Protein AF-A0A0P6Y2W7-F1 (afdb_monomer)

Mean predicted aligned error: 11.15 Å

pLDDT: mean 80.26, std 16.19, range [40.41, 95.69]

Nearest PDB structures (foldseek):
  3uto-assembly2_B  TM=5.371E-01  e=8.687E-02  Caenorhabditis elegans
  3b43-assembly1_A  TM=5.419E-01  e=1.080E-01  Oryctolagus cuniculus
  3uto-assembly1_A  TM=5.376E-01  e=2.441E-01  Caenorhabditis elegans
  4u7m-assembly1_A  TM=4.009E-01  e=5.043E-02  Homo sapiens
  5ldy-assembly1_A  TM=5.337E-01  e=4.439E-01  Yersinia pseudotuberculosis YPIII

Secondary structure (DSSP, 8-state):
------------------TT-PPPPPEEEEEEEETTEEEEEE-SS----TTSEEEEESSTT--EEEEEEEETTEEEEEES-S--TT-EEEEEEE-SS-EEEEEEEB-

Structure (mmCIF, N/CA/C/O backbone):
data_AF-A0A0P6Y2W7-F1
#
_entry.id   AF-A0A0P6Y2W7-F1
#
loop_
_atom_site.group_PDB
_atom_site.id
_atom_site.type_symbol
_atom_site.label_atom_id
_atom_site.label_alt_id
_atom_site.label_comp_id
_atom_site.label_asym_id
_atom_site.label_entity_id
_atom_site.label_seq_id
_atom_site.pdbx_PDB_ins_code
_atom_site.Cartn_x
_atom_site.Cartn_y
_atom_site.Cartn_z
_atom_site.occupancy
_atom_site.B_iso_or_equiv
_atom_site.auth_seq_id
_atom_site.auth_comp_id
_atom_site.auth_asym_id
_atom_site.auth_atom_id
_atom_site.pdbx_PDB_model_num
ATOM 1 N N . MET A 1 1 ? 48.527 -58.463 14.988 1.00 43.22 1 MET A N 1
ATOM 2 C CA . MET A 1 1 ? 47.183 -58.234 14.417 1.00 43.22 1 MET A CA 1
ATOM 3 C C . MET A 1 1 ? 47.061 -56.733 14.149 1.00 43.22 1 MET A C 1
ATOM 5 O O . MET A 1 1 ? 47.018 -55.975 15.104 1.00 43.22 1 MET A O 1
ATOM 9 N N . ARG A 1 2 ? 47.197 -56.277 12.894 1.00 40.41 2 ARG A N 1
ATOM 10 C CA . ARG A 1 2 ? 47.180 -54.844 12.525 1.00 40.41 2 ARG A CA 1
ATOM 11 C C . ARG A 1 2 ? 45.853 -54.541 11.833 1.00 40.41 2 ARG A C 1
ATOM 13 O O . ARG A 1 2 ? 45.582 -55.115 10.785 1.00 40.41 2 ARG A O 1
ATOM 20 N N . ILE A 1 3 ? 45.036 -53.684 12.437 1.00 48.19 3 ILE A N 1
ATOM 21 C CA . ILE A 1 3 ? 43.762 -53.227 11.873 1.00 48.19 3 ILE A CA 1
ATOM 22 C C . ILE A 1 3 ? 44.064 -51.985 11.031 1.00 48.19 3 ILE A C 1
ATOM 24 O O . ILE A 1 3 ? 44.553 -50.986 11.552 1.00 48.19 3 ILE A O 1
ATOM 28 N N . ILE A 1 4 ? 43.827 -52.073 9.725 1.00 48.44 4 ILE A N 1
ATOM 29 C CA . ILE A 1 4 ? 43.998 -50.971 8.774 1.00 48.44 4 ILE A CA 1
ATOM 30 C C . ILE A 1 4 ? 42.703 -50.148 8.809 1.00 48.44 4 ILE A C 1
ATOM 32 O O . ILE A 1 4 ? 41.669 -50.620 8.347 1.00 48.44 4 ILE A O 1
ATOM 36 N N . HIS A 1 5 ? 42.739 -48.940 9.377 1.00 42.88 5 HIS A N 1
ATOM 37 C CA . HIS A 1 5 ? 41.645 -47.973 9.244 1.00 42.88 5 HIS A CA 1
ATOM 38 C C . HIS A 1 5 ? 41.687 -47.386 7.826 1.00 42.88 5 HIS A C 1
ATOM 40 O O . HIS A 1 5 ? 42.606 -46.643 7.483 1.00 42.88 5 HIS A O 1
ATOM 46 N N . ARG A 1 6 ? 40.709 -47.741 6.987 1.00 48.78 6 ARG A N 1
ATOM 47 C CA . ARG A 1 6 ? 40.437 -47.043 5.725 1.00 48.78 6 ARG A CA 1
ATOM 48 C C . ARG A 1 6 ? 39.746 -45.727 6.082 1.00 48.78 6 ARG A C 1
ATOM 50 O O . ARG A 1 6 ? 38.616 -45.743 6.551 1.00 48.78 6 ARG A O 1
ATOM 57 N N . SER A 1 7 ? 40.426 -44.602 5.891 1.00 51.56 7 SER A N 1
ATOM 58 C CA . SER A 1 7 ? 39.791 -43.287 5.917 1.00 51.56 7 SER A CA 1
ATOM 59 C C . SER A 1 7 ? 38.968 -43.124 4.640 1.00 51.56 7 SER A C 1
ATOM 61 O O . SER A 1 7 ? 39.531 -42.983 3.553 1.00 51.56 7 SER A O 1
ATOM 63 N N . GLU A 1 8 ? 37.648 -43.183 4.756 1.00 51.62 8 GLU A N 1
ATOM 64 C CA . GLU A 1 8 ? 36.734 -42.802 3.682 1.00 51.62 8 GLU A CA 1
ATOM 65 C C . GLU A 1 8 ? 36.832 -41.281 3.496 1.00 51.62 8 GLU A C 1
ATOM 67 O O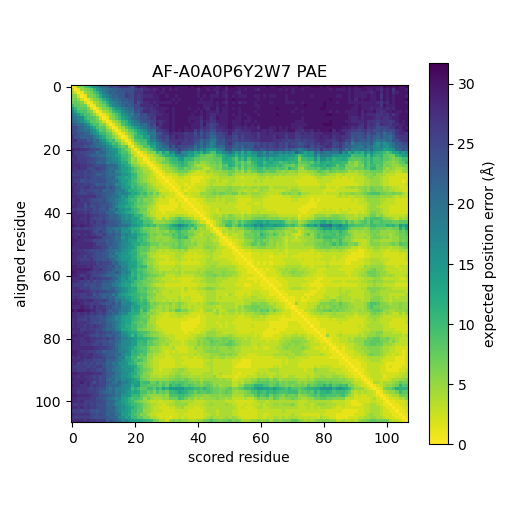 . GLU A 1 8 ? 36.417 -40.504 4.352 1.00 51.62 8 GLU A O 1
ATOM 72 N N . GLN A 1 9 ? 37.464 -40.841 2.405 1.00 49.97 9 GLN A N 1
ATOM 73 C CA . GLN A 1 9 ? 37.434 -39.439 1.995 1.00 49.97 9 GLN A CA 1
ATOM 74 C C . GLN A 1 9 ? 36.048 -39.133 1.426 1.00 49.97 9 GLN A C 1
ATOM 76 O O . GLN A 1 9 ? 35.750 -39.452 0.276 1.00 49.97 9 GLN A O 1
ATOM 81 N N . THR A 1 10 ? 35.197 -38.511 2.236 1.00 44.47 10 THR A N 1
ATOM 82 C CA . THR A 1 10 ? 33.936 -37.928 1.780 1.00 44.47 10 THR A CA 1
ATOM 83 C C . THR A 1 10 ? 34.252 -36.772 0.832 1.00 44.47 10 THR A C 1
ATOM 85 O O . THR A 1 10 ? 34.757 -35.732 1.252 1.00 44.47 10 THR A O 1
ATOM 88 N N . ILE A 1 11 ? 33.983 -36.949 -0.461 1.00 50.28 11 ILE A N 1
ATOM 89 C CA . ILE A 1 11 ? 34.050 -35.868 -1.447 1.00 50.28 11 ILE A CA 1
ATOM 90 C C . ILE A 1 11 ? 32.895 -34.910 -1.130 1.00 50.28 11 ILE A C 1
ATOM 92 O O . ILE A 1 11 ? 31.740 -35.201 -1.434 1.00 50.28 11 ILE A O 1
ATOM 96 N N . GLN A 1 12 ? 33.187 -33.775 -0.490 1.00 51.78 12 GLN A N 1
ATOM 97 C CA . GLN A 1 12 ? 32.239 -32.666 -0.412 1.00 51.78 12 GLN A CA 1
ATOM 98 C C . GLN A 1 12 ? 32.084 -32.085 -1.819 1.00 51.78 12 GLN A C 1
ATOM 100 O O . GLN A 1 12 ? 32.945 -31.356 -2.307 1.00 51.78 12 GLN A O 1
ATOM 105 N N . MET A 1 13 ? 30.988 -32.437 -2.490 1.00 55.16 13 MET A N 1
ATOM 106 C CA . MET A 1 13 ? 30.541 -31.736 -3.688 1.00 55.16 13 MET A CA 1
ATOM 107 C C . MET A 1 13 ? 30.217 -30.300 -3.269 1.00 55.16 13 MET A C 1
ATOM 109 O O . MET A 1 13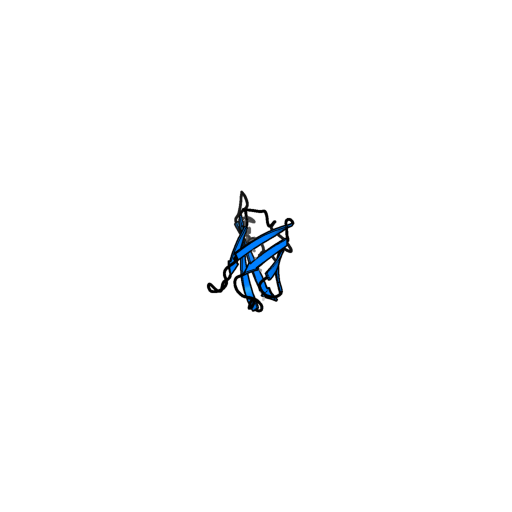 ? 29.234 -30.067 -2.569 1.00 55.16 13 MET A O 1
ATOM 113 N N . ALA A 1 14 ? 31.067 -29.341 -3.636 1.00 56.12 14 ALA A N 1
ATOM 114 C CA . ALA A 1 14 ? 30.752 -27.931 -3.477 1.00 56.12 14 ALA A CA 1
ATOM 115 C C . ALA A 1 14 ? 29.491 -27.640 -4.305 1.00 56.12 14 ALA A C 1
ATOM 117 O O . ALA A 1 14 ? 29.542 -27.638 -5.534 1.00 56.12 14 ALA A O 1
ATOM 118 N N . GLN A 1 15 ? 28.346 -27.463 -3.639 1.00 55.06 15 GLN A N 1
ATOM 119 C CA . GLN A 1 15 ? 27.138 -26.956 -4.279 1.00 55.06 15 GLN A CA 1
ATOM 120 C C . GLN A 1 15 ? 27.443 -25.539 -4.756 1.00 55.06 15 GLN A C 1
ATOM 122 O O . GLN A 1 15 ? 27.499 -24.594 -3.971 1.00 55.06 15 GLN A O 1
ATOM 127 N N . HIS A 1 16 ? 27.697 -25.411 -6.052 1.00 56.97 16 HIS A N 1
ATOM 128 C CA . HIS A 1 16 ? 27.741 -24.134 -6.733 1.00 56.97 16 HIS A CA 1
ATOM 129 C C . HIS A 1 16 ? 26.293 -23.630 -6.783 1.00 56.97 16 HIS A C 1
ATOM 131 O O . HIS A 1 16 ? 25.531 -24.011 -7.666 1.00 56.97 16 HIS A O 1
ATOM 137 N N . TYR A 1 17 ? 25.874 -22.877 -5.765 1.00 54.12 17 TYR A N 1
ATOM 138 C CA . TYR A 1 17 ? 24.625 -22.129 -5.832 1.00 54.12 17 TYR A CA 1
ATOM 139 C C . TYR A 1 17 ? 24.820 -21.064 -6.904 1.00 54.12 17 TYR A C 1
ATOM 141 O O . TYR A 1 17 ? 25.610 -20.136 -6.733 1.00 54.12 17 TYR A O 1
ATOM 149 N N . GLU A 1 18 ? 24.149 -21.230 -8.037 1.00 50.00 18 GLU A N 1
ATOM 150 C CA . GLU A 1 18 ? 24.036 -20.168 -9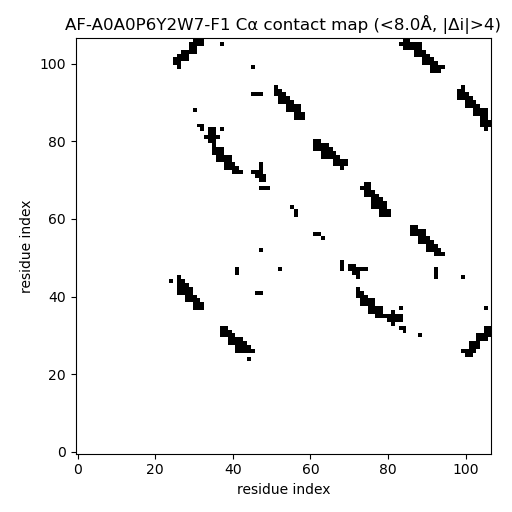.019 1.00 50.00 18 GLU A CA 1
ATOM 151 C C . GLU A 1 18 ? 23.286 -19.018 -8.338 1.00 50.00 18 GLU A C 1
ATOM 153 O O . GLU A 1 18 ? 22.107 -19.133 -8.012 1.0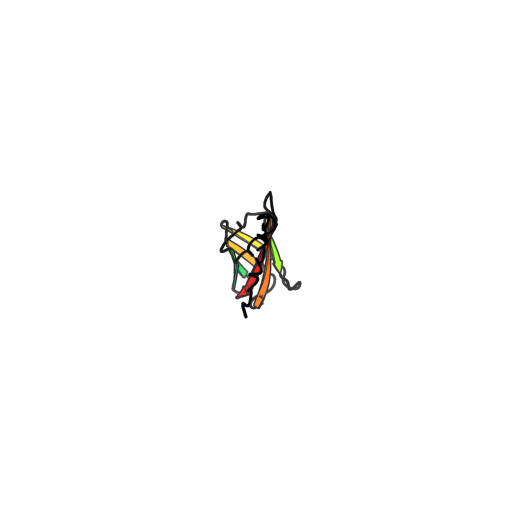0 50.00 18 GLU A O 1
ATOM 158 N N . THR A 1 19 ? 23.978 -17.905 -8.087 1.00 54.47 19 THR A N 1
ATOM 159 C CA . THR A 1 19 ? 23.467 -16.686 -7.422 1.00 54.47 19 THR A CA 1
ATOM 160 C C . THR A 1 19 ? 22.261 -16.052 -8.139 1.00 54.47 19 THR A C 1
ATOM 162 O O . THR A 1 19 ? 21.745 -15.024 -7.712 1.00 54.47 19 THR A O 1
ATOM 165 N N . TRP A 1 20 ? 21.825 -16.652 -9.244 1.00 58.88 20 TRP A N 1
ATOM 166 C CA . TRP A 1 20 ? 20.709 -16.244 -10.081 1.00 58.88 20 TRP A CA 1
ATOM 167 C C . TRP A 1 20 ? 19.344 -16.686 -9.543 1.00 58.88 20 TRP A C 1
ATOM 169 O O . TRP A 1 20 ? 18.345 -16.119 -9.968 1.00 58.88 20 TRP A O 1
ATOM 179 N N . ASP A 1 21 ? 19.297 -17.640 -8.607 1.00 58.94 21 ASP A N 1
ATOM 180 C CA . ASP A 1 21 ? 18.043 -18.245 -8.127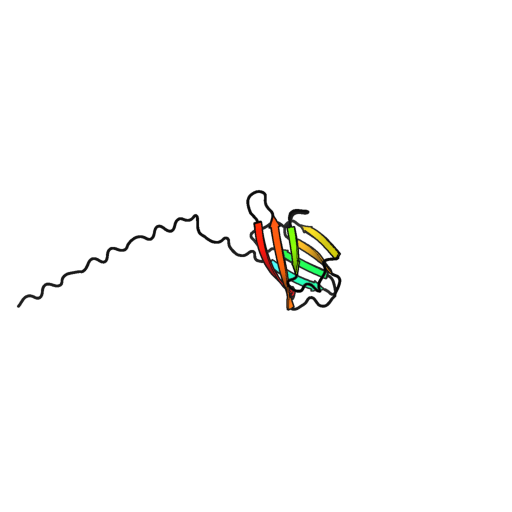 1.00 58.94 21 ASP A CA 1
ATOM 181 C C . ASP A 1 21 ? 17.734 -17.902 -6.656 1.00 58.94 21 ASP A C 1
ATOM 183 O O . ASP A 1 21 ? 17.177 -18.697 -5.897 1.00 58.94 21 ASP A O 1
ATOM 187 N N . MET A 1 22 ? 18.144 -16.710 -6.209 1.00 69.75 22 MET A N 1
ATOM 188 C CA . MET A 1 22 ? 17.724 -16.196 -4.906 1.00 69.75 22 MET A CA 1
ATOM 189 C C . MET A 1 22 ? 16.403 -15.434 -5.048 1.00 69.75 22 MET A C 1
ATOM 191 O O . MET A 1 22 ? 16.366 -14.433 -5.770 1.00 69.75 22 MET A O 1
ATOM 195 N N . PRO A 1 23 ? 15.330 -15.844 -4.343 1.00 69.25 23 PRO A N 1
ATOM 196 C CA . PRO A 1 23 ? 14.109 -15.057 -4.306 1.00 69.25 23 PRO A CA 1
ATOM 197 C C . PRO A 1 23 ? 14.433 -13.679 -3.728 1.00 69.25 23 PRO A C 1
ATOM 199 O O . PRO A 1 23 ? 15.142 -13.565 -2.722 1.00 69.25 23 PRO A O 1
ATOM 202 N N . LEU A 1 24 ? 13.930 -12.631 -4.379 1.00 67.62 24 LEU A N 1
ATOM 203 C CA . LEU A 1 24 ? 14.070 -11.277 -3.863 1.00 67.62 24 LEU A CA 1
ATOM 204 C C . LEU A 1 24 ? 13.463 -11.202 -2.454 1.00 67.62 24 LEU A C 1
ATOM 206 O O . LEU A 1 24 ? 12.455 -11.867 -2.184 1.00 67.62 24 LEU A O 1
ATOM 210 N N . PRO A 1 25 ? 14.067 -10.420 -1.544 1.00 71.69 25 PRO A N 1
ATOM 211 C CA . PRO A 1 25 ? 13.505 -10.234 -0.220 1.00 71.69 25 PRO A CA 1
ATOM 212 C C . PRO A 1 25 ? 12.090 -9.668 -0.336 1.00 71.69 25 PRO A C 1
ATOM 214 O O . PRO A 1 25 ? 11.817 -8.796 -1.164 1.00 71.69 25 PRO A O 1
ATOM 217 N N . LEU A 1 26 ? 11.191 -10.176 0.508 1.00 72.88 26 LEU A N 1
ATOM 218 C CA . LEU A 1 26 ? 9.851 -9.621 0.617 1.00 72.88 26 LEU A CA 1
ATOM 219 C C . LEU A 1 26 ? 9.947 -8.168 1.049 1.00 72.88 26 LEU A C 1
ATOM 221 O O . LEU A 1 26 ? 10.685 -7.815 1.975 1.00 72.88 26 LEU A O 1
ATOM 225 N N . LEU A 1 27 ? 9.156 -7.344 0.384 1.00 75.69 27 LEU A N 1
ATOM 226 C CA . LEU A 1 27 ? 9.146 -5.932 0.651 1.00 75.69 27 LEU A CA 1
ATOM 227 C C . LEU A 1 27 ? 8.489 -5.654 2.004 1.00 75.69 27 LEU A C 1
ATOM 229 O O . LEU A 1 27 ? 7.346 -6.036 2.258 1.00 75.69 27 LEU A O 1
ATOM 233 N N . GLN A 1 28 ? 9.225 -4.977 2.881 1.00 83.31 28 GLN A N 1
ATOM 234 C CA . GLN A 1 28 ? 8.739 -4.639 4.211 1.00 83.31 28 GLN A CA 1
ATOM 235 C C . GLN A 1 28 ? 7.932 -3.347 4.149 1.00 83.31 28 GLN A C 1
ATOM 237 O O . GLN A 1 28 ? 8.458 -2.293 3.787 1.00 83.31 28 GLN A O 1
ATOM 242 N N . ALA A 1 29 ? 6.667 -3.403 4.549 1.00 88.12 29 ALA A N 1
ATOM 243 C CA . ALA A 1 29 ? 5.828 -2.224 4.687 1.00 88.12 29 ALA A CA 1
ATOM 244 C C . ALA A 1 29 ? 5.018 -2.258 5.977 1.00 88.12 29 ALA A C 1
ATOM 246 O O . ALA A 1 29 ? 4.709 -3.313 6.527 1.00 88.12 29 ALA A O 1
ATOM 247 N N . THR A 1 30 ? 4.671 -1.069 6.450 1.00 91.12 30 THR A N 1
ATOM 248 C CA . THR A 1 30 ? 3.739 -0.878 7.556 1.00 91.12 30 THR A CA 1
ATOM 249 C C . THR A 1 30 ? 2.502 -0.164 7.043 1.00 91.12 30 THR A C 1
ATOM 251 O O . THR A 1 30 ? 2.599 0.735 6.208 1.00 91.12 30 THR A O 1
ATOM 254 N N . ALA A 1 31 ? 1.334 -0.563 7.539 1.00 92.69 31 ALA A N 1
ATOM 255 C CA . ALA A 1 31 ? 0.069 0.060 7.194 1.00 92.69 31 ALA A CA 1
ATOM 256 C C . ALA A 1 31 ? -0.694 0.401 8.474 1.00 92.69 31 ALA A C 1
ATOM 258 O O . ALA A 1 31 ? -0.847 -0.438 9.356 1.00 92.69 31 ALA A O 1
ATOM 259 N N . LYS A 1 32 ? -1.150 1.648 8.591 1.00 93.88 32 LYS A N 1
ATOM 260 C CA . LYS A 1 32 ? -1.899 2.136 9.754 1.00 93.88 32 LYS A CA 1
ATOM 261 C C . LYS A 1 32 ? -3.210 2.739 9.310 1.00 93.88 32 LYS A C 1
ATOM 263 O O . LYS A 1 32 ? -3.227 3.575 8.404 1.00 93.88 32 LYS A O 1
ATOM 268 N N . SER A 1 33 ? -4.294 2.357 9.969 1.00 93.94 33 SER A N 1
ATOM 269 C CA . SER A 1 33 ? -5.617 2.901 9.678 1.00 93.94 33 SER A CA 1
ATOM 270 C C . SER A 1 33 ? -5.985 4.076 10.586 1.00 93.94 33 SER A C 1
ATOM 272 O O . SER A 1 33 ? -5.658 4.127 11.772 1.00 93.94 33 SER A O 1
ATOM 274 N N . LYS A 1 34 ? -6.704 5.051 10.026 1.00 92.94 34 LYS A N 1
ATOM 275 C CA . LYS A 1 34 ? -7.385 6.114 10.772 1.00 92.94 34 LYS A CA 1
ATOM 276 C C . LYS A 1 34 ? -8.742 6.372 10.127 1.00 92.94 34 LYS A C 1
ATOM 278 O O . LYS A 1 34 ? -8.860 7.138 9.171 1.00 92.94 34 LYS A O 1
ATOM 283 N N . GLY A 1 35 ? -9.779 5.723 10.655 1.00 91.56 35 GLY A N 1
ATOM 284 C CA . GLY A 1 35 ? -11.095 5.723 10.019 1.00 91.56 35 GLY A CA 1
ATOM 285 C C . GLY A 1 35 ? -11.020 5.047 8.649 1.00 91.56 35 GLY A C 1
ATOM 286 O O . GLY A 1 35 ? -10.479 3.955 8.541 1.00 91.56 35 GLY A O 1
ATOM 287 N N . ALA A 1 36 ? -11.537 5.702 7.608 1.00 93.69 36 ALA A N 1
ATOM 288 C CA . ALA A 1 36 ? -11.546 5.182 6.235 1.00 93.69 36 ALA A CA 1
ATOM 289 C C . ALA A 1 36 ? -10.237 5.417 5.457 1.00 93.69 36 ALA A C 1
ATOM 291 O O . ALA A 1 36 ? -10.180 5.155 4.256 1.00 93.69 36 ALA A O 1
ATOM 292 N N . SER A 1 37 ? -9.197 5.923 6.124 1.00 94.12 37 SER A N 1
ATOM 293 C CA . SER A 1 37 ? -7.896 6.185 5.516 1.00 94.12 37 SER A CA 1
ATOM 294 C C . SER A 1 37 ? -6.839 5.199 6.009 1.00 94.12 37 SER A C 1
ATOM 296 O O . SER A 1 37 ? -6.811 4.865 7.196 1.00 94.12 37 SER A O 1
ATOM 298 N N . VAL A 1 38 ? -5.957 4.764 5.108 1.00 94.62 38 VAL A N 1
ATOM 299 C CA . VAL A 1 38 ? -4.791 3.921 5.403 1.00 94.62 38 VAL A CA 1
ATOM 300 C C . VAL A 1 38 ? -3.530 4.665 5.002 1.00 94.62 38 VAL A C 1
ATOM 302 O O . VAL A 1 38 ? -3.382 5.047 3.846 1.00 94.62 38 VAL A O 1
ATOM 305 N N . ALA A 1 39 ? -2.611 4.842 5.942 1.00 93.94 39 ALA A N 1
ATOM 306 C CA . ALA A 1 39 ? -1.262 5.310 5.665 1.00 93.94 39 ALA A CA 1
ATOM 307 C C . ALA A 1 39 ? -0.336 4.101 5.513 1.00 93.94 39 ALA A C 1
ATOM 309 O O . ALA A 1 39 ? -0.225 3.293 6.435 1.00 93.94 39 ALA A O 1
ATOM 310 N N . ILE A 1 40 ? 0.319 3.991 4.363 1.00 91.50 40 ILE A N 1
ATOM 311 C CA . ILE A 1 40 ? 1.279 2.940 4.031 1.00 91.50 40 ILE A CA 1
ATOM 312 C C . ILE A 1 40 ? 2.668 3.557 3.981 1.00 91.50 40 ILE A C 1
ATOM 314 O O . ILE A 1 40 ? 2.873 4.573 3.311 1.00 91.50 40 ILE A O 1
ATOM 318 N N . THR A 1 41 ? 3.618 2.907 4.643 1.00 91.44 41 THR A N 1
ATOM 319 C CA . THR A 1 41 ? 5.035 3.257 4.591 1.00 91.44 41 THR A CA 1
ATOM 320 C C . THR A 1 41 ? 5.849 2.038 4.186 1.00 91.44 41 THR A C 1
ATOM 322 O O . THR A 1 41 ? 5.930 1.064 4.937 1.00 91.44 41 THR A O 1
ATOM 325 N N . ILE A 1 42 ? 6.489 2.111 3.022 1.00 86.56 42 ILE A N 1
ATOM 326 C CA . ILE A 1 42 ? 7.456 1.114 2.561 1.00 86.56 42 ILE A CA 1
ATOM 327 C C . ILE A 1 42 ? 8.790 1.365 3.271 1.00 86.56 42 ILE A C 1
ATOM 329 O O . ILE A 1 42 ? 9.343 2.463 3.219 1.00 86.56 42 ILE A O 1
ATOM 333 N N . GLN A 1 43 ? 9.301 0.354 3.968 1.00 82.12 43 GLN A N 1
ATOM 334 C CA . GLN A 1 43 ? 10.530 0.445 4.757 1.00 82.12 43 GLN A CA 1
ATOM 335 C C . GLN A 1 43 ? 11.772 0.200 3.894 1.00 82.12 43 GLN A C 1
ATOM 337 O O . GLN A 1 43 ? 12.784 0.885 4.065 1.00 82.12 43 GLN A O 1
ATOM 342 N N . SER A 1 44 ? 11.700 -0.722 2.932 1.00 73.94 44 SER A N 1
ATOM 343 C CA . SER A 1 44 ? 12.831 -1.087 2.075 1.00 73.94 44 SER A CA 1
ATOM 344 C C . SER A 1 44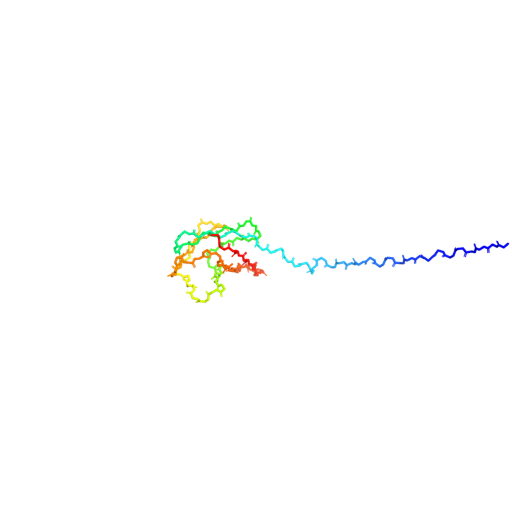 ? 12.389 -1.564 0.690 1.00 73.94 44 SER A C 1
ATOM 346 O O . SER A 1 44 ? 11.221 -1.856 0.465 1.00 73.94 44 SER A O 1
ATOM 348 N N . ASP A 1 45 ? 13.349 -1.628 -0.233 1.00 68.69 45 ASP A N 1
ATOM 349 C CA . ASP A 1 45 ? 13.299 -2.453 -1.449 1.00 68.69 45 ASP A CA 1
ATOM 350 C C . ASP A 1 45 ? 12.244 -2.127 -2.526 1.00 68.69 45 ASP A C 1
ATOM 352 O O . ASP A 1 45 ? 12.157 -2.863 -3.508 1.00 68.69 45 ASP A O 1
ATOM 356 N N . ALA A 1 46 ? 11.509 -1.009 -2.420 1.00 74.44 46 ALA A N 1
ATOM 357 C CA . ALA A 1 46 ? 10.866 -0.353 -3.567 1.00 74.44 46 ALA A CA 1
ATOM 358 C C . ALA A 1 46 ? 10.505 1.116 -3.300 1.00 74.44 46 ALA A C 1
ATOM 360 O O . ALA A 1 46 ? 10.381 1.545 -2.149 1.00 74.44 46 ALA A O 1
ATOM 361 N N . ASP A 1 47 ? 10.271 1.845 -4.393 1.00 79.94 47 ASP A N 1
ATOM 362 C CA . ASP A 1 47 ? 9.730 3.198 -4.376 1.00 79.94 47 ASP A CA 1
ATOM 363 C C . ASP A 1 47 ? 8.279 3.204 -4.890 1.00 79.94 47 ASP A C 1
ATOM 365 O O . ASP A 1 47 ? 7.974 2.694 -5.969 1.00 79.94 47 ASP A O 1
ATOM 369 N N . VAL A 1 48 ? 7.368 3.804 -4.122 1.0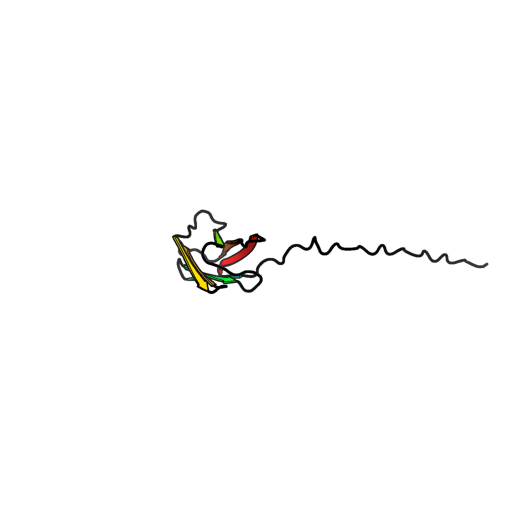0 78.06 48 VAL A N 1
ATOM 370 C CA . VAL A 1 48 ? 5.988 4.073 -4.537 1.00 78.06 48 VAL A CA 1
ATOM 371 C C . VAL A 1 48 ? 5.962 5.308 -5.431 1.00 78.06 48 VAL A C 1
ATOM 373 O O . VAL A 1 48 ? 5.835 6.434 -4.959 1.00 78.06 48 VAL A O 1
ATOM 376 N N . GLU A 1 49 ? 6.100 5.104 -6.739 1.00 80.88 49 GLU A N 1
ATOM 377 C CA . GLU A 1 49 ? 5.955 6.169 -7.734 1.00 80.88 49 GLU A CA 1
ATOM 378 C C . GLU A 1 49 ? 4.510 6.269 -8.272 1.00 80.88 49 GLU A C 1
ATOM 380 O O . GLU A 1 49 ? 3.860 5.245 -8.520 1.00 80.88 49 GLU A O 1
ATOM 385 N N . PRO A 1 50 ? 3.993 7.487 -8.531 1.00 81.31 50 PRO A N 1
ATOM 386 C CA . PRO A 1 50 ? 2.692 7.678 -9.173 1.00 81.31 50 P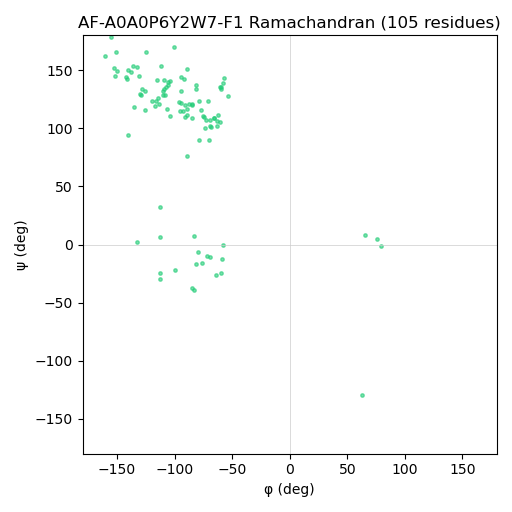RO A CA 1
ATOM 387 C C . PRO A 1 50 ? 2.562 6.925 -10.499 1.00 81.31 50 PRO A C 1
ATOM 389 O O . PRO A 1 50 ? 3.391 7.061 -11.394 1.00 81.31 50 PRO A O 1
ATOM 392 N N . GLY A 1 51 ? 1.494 6.132 -10.624 1.00 81.62 51 GLY A N 1
ATOM 393 C CA . GLY A 1 51 ? 1.198 5.344 -11.826 1.00 81.62 51 GLY A CA 1
ATOM 394 C C . GLY A 1 51 ? 2.000 4.048 -11.970 1.00 81.62 51 GLY A C 1
ATOM 395 O O . GLY A 1 51 ? 1.776 3.314 -12.928 1.00 81.62 51 GLY A O 1
ATOM 396 N N . LYS A 1 52 ? 2.900 3.743 -11.029 1.00 85.25 52 LYS A N 1
ATOM 397 C CA . LYS A 1 52 ? 3.704 2.510 -11.019 1.00 85.25 52 LYS A CA 1
ATOM 398 C C . LYS A 1 52 ? 3.354 1.570 -9.873 1.00 85.25 52 LYS A C 1
ATOM 400 O O . LYS A 1 52 ? 4.038 0.575 -9.675 1.00 85.25 52 LYS A O 1
ATOM 405 N N . VAL A 1 53 ? 2.313 1.879 -9.109 1.00 88.69 53 VAL A N 1
ATOM 406 C CA . VAL A 1 53 ? 1.906 1.075 -7.959 1.00 88.69 53 VAL A CA 1
ATOM 407 C C . VAL A 1 53 ? 0.438 0.744 -8.066 1.00 88.69 53 VAL A C 1
ATOM 409 O O . VAL A 1 53 ? -0.385 1.625 -8.323 1.00 88.69 53 VAL A O 1
ATOM 412 N N . VAL A 1 54 ? 0.121 -0.521 -7.830 1.00 89.88 54 VAL A N 1
ATOM 413 C CA . VAL A 1 54 ? -1.250 -1.002 -7.700 1.00 89.88 54 VAL A CA 1
ATOM 414 C C . VAL A 1 54 ? -1.440 -1.471 -6.268 1.00 89.88 54 VAL A C 1
ATOM 416 O O . VAL A 1 54 ? -0.664 -2.287 -5.788 1.00 89.88 54 VAL A O 1
ATOM 419 N N . PHE A 1 55 ? -2.456 -0.946 -5.588 1.00 91.12 55 PHE A N 1
ATOM 420 C CA . PHE A 1 55 ? -2.830 -1.352 -4.234 1.00 91.12 55 PHE A CA 1
ATOM 421 C C . PHE A 1 55 ? -4.096 -2.199 -4.289 1.00 91.12 55 PHE A C 1
ATOM 423 O O . PHE A 1 55 ? -5.045 -1.830 -4.978 1.00 91.12 55 PHE A O 1
ATOM 430 N N . ASN A 1 56 ? -4.127 -3.287 -3.526 1.00 93.38 56 ASN A N 1
ATOM 431 C CA . ASN A 1 56 ? -5.258 -4.202 -3.450 1.00 93.38 56 ASN A CA 1
ATOM 432 C C . ASN A 1 56 ? -5.514 -4.628 -2.003 1.00 93.38 56 ASN A C 1
ATOM 434 O O . ASN A 1 56 ? -4.598 -4.755 -1.196 1.00 93.38 56 ASN A O 1
ATOM 438 N N . PHE A 1 57 ? -6.774 -4.887 -1.676 1.00 93.94 57 PHE A N 1
ATOM 439 C CA . PHE A 1 57 ? -7.146 -5.535 -0.423 1.00 93.94 57 PHE A CA 1
ATOM 440 C C . PHE A 1 57 ? -7.510 -6.991 -0.700 1.00 93.94 57 PHE A C 1
ATOM 442 O O . PHE A 1 57 ? -8.196 -7.278 -1.679 1.00 93.94 57 PHE A O 1
ATOM 449 N N . ASP A 1 58 ? -7.112 -7.898 0.193 1.00 91.81 58 ASP A N 1
ATOM 450 C CA . ASP A 1 58 ? -7.547 -9.304 0.125 1.00 91.81 58 ASP A CA 1
ATOM 451 C C . ASP A 1 58 ? -9.069 -9.441 0.315 1.00 91.81 58 ASP A C 1
ATOM 453 O O . ASP A 1 58 ? -9.684 -10.399 -0.149 1.00 91.81 58 ASP A O 1
ATOM 457 N N . ASP A 1 59 ? -9.686 -8.486 1.018 1.00 91.38 59 ASP A N 1
ATOM 458 C CA . ASP A 1 59 ? -11.131 -8.418 1.207 1.00 91.38 59 ASP A CA 1
ATOM 459 C C . ASP A 1 59 ? -11.781 -7.612 0.066 1.00 91.38 59 ASP A C 1
ATOM 461 O O . ASP A 1 59 ? -11.625 -6.387 0.028 1.00 91.38 59 ASP A O 1
ATOM 465 N N . PRO A 1 60 ? -12.560 -8.249 -0.830 1.00 90.31 60 PRO A N 1
ATOM 466 C CA . PRO A 1 60 ? -13.142 -7.582 -1.995 1.00 90.31 60 PRO A CA 1
ATOM 467 C C . PRO A 1 60 ? -14.242 -6.569 -1.641 1.00 90.31 60 PRO A C 1
ATOM 469 O O . PRO A 1 60 ? -14.690 -5.823 -2.509 1.00 90.31 60 PRO A O 1
ATOM 472 N N . SER A 1 61 ? -14.712 -6.536 -0.387 1.00 92.31 61 SER A N 1
ATOM 473 C CA . SER A 1 61 ? -15.677 -5.524 0.066 1.00 92.31 61 SER A CA 1
ATOM 474 C C . SER A 1 61 ? -15.039 -4.152 0.318 1.00 92.31 61 SER A C 1
ATOM 476 O O . SER A 1 61 ? -15.752 -3.143 0.391 1.00 92.31 61 SER A O 1
ATOM 478 N N . ILE A 1 62 ? -13.706 -4.101 0.431 1.00 93.56 62 ILE A N 1
ATOM 479 C CA . ILE A 1 62 ? -12.938 -2.877 0.652 1.00 93.56 62 ILE A CA 1
ATOM 480 C C . ILE A 1 62 ? -12.507 -2.326 -0.704 1.00 93.56 62 ILE A C 1
ATOM 482 O O . ILE A 1 62 ? -11.710 -2.926 -1.419 1.00 93.56 62 ILE A O 1
ATOM 486 N N . VAL A 1 63 ? -13.030 -1.154 -1.046 1.00 93.94 63 VAL A N 1
ATOM 487 C CA . VAL A 1 63 ? -12.741 -0.470 -2.307 1.00 93.94 63 VAL A CA 1
ATOM 488 C C . VAL A 1 63 ? -11.907 0.765 -2.015 1.00 93.94 63 VAL A C 1
ATOM 490 O O . VAL A 1 63 ? -12.286 1.583 -1.174 1.00 93.94 63 VAL A O 1
ATOM 493 N N . ILE A 1 64 ? -10.790 0.912 -2.727 1.00 94.00 64 ILE A N 1
ATOM 494 C CA . ILE A 1 64 ? -9.968 2.124 -2.708 1.00 94.00 64 ILE A CA 1
ATOM 495 C C . ILE A 1 64 ? -10.667 3.173 -3.572 1.00 94.00 64 ILE A C 1
ATOM 497 O O . ILE A 1 64 ? -10.838 2.990 -4.773 1.00 94.00 64 ILE A O 1
ATOM 501 N N . ILE A 1 65 ? -11.094 4.262 -2.942 1.00 95.06 65 ILE A N 1
ATOM 502 C CA . ILE A 1 65 ? -11.741 5.402 -3.600 1.00 95.06 65 ILE A CA 1
ATOM 503 C C . ILE A 1 65 ? -10.684 6.335 -4.182 1.00 95.06 65 ILE A C 1
ATOM 505 O O . ILE A 1 65 ? -10.857 6.880 -5.269 1.00 95.06 65 ILE A O 1
ATOM 509 N N . ASN A 1 66 ? -9.593 6.529 -3.445 1.00 92.69 66 ASN A N 1
ATOM 510 C CA . ASN A 1 66 ? -8.528 7.436 -3.825 1.00 92.69 66 ASN A CA 1
ATOM 511 C C . ASN A 1 66 ? -7.187 6.940 -3.278 1.00 92.69 66 ASN A C 1
ATOM 513 O O . ASN A 1 66 ? -7.123 6.320 -2.215 1.00 92.69 66 ASN A O 1
ATOM 517 N N . SER A 1 67 ? -6.110 7.242 -3.993 1.00 92.38 67 SER A N 1
ATOM 518 C CA . SER A 1 67 ? -4.744 6.922 -3.593 1.00 92.38 67 SER A CA 1
ATOM 519 C C . SER A 1 67 ? -3.856 8.134 -3.834 1.00 92.38 67 SER A C 1
ATOM 521 O O . SER A 1 67 ? -3.686 8.566 -4.973 1.00 92.38 67 SER A O 1
ATOM 523 N N . THR A 1 68 ? -3.270 8.669 -2.769 1.00 92.69 68 THR A N 1
ATOM 524 C CA . THR A 1 68 ? -2.331 9.790 -2.838 1.00 92.69 68 THR A CA 1
ATOM 525 C C . THR A 1 68 ? -0.950 9.322 -2.422 1.00 92.69 68 THR A C 1
ATOM 527 O O . THR A 1 68 ? -0.750 8.883 -1.293 1.00 92.69 68 THR A O 1
ATOM 530 N N . ILE A 1 69 ? 0.024 9.456 -3.312 1.00 89.94 69 ILE A N 1
ATOM 531 C CA . ILE A 1 69 ? 1.428 9.198 -2.998 1.00 89.94 69 ILE A CA 1
ATOM 532 C C . ILE A 1 69 ? 2.049 10.510 -2.531 1.00 89.94 69 ILE A C 1
ATOM 534 O O . ILE A 1 69 ? 2.031 11.506 -3.251 1.00 89.94 69 ILE A O 1
ATOM 538 N N . THR A 1 70 ? 2.557 10.519 -1.302 1.00 86.12 70 THR A N 1
ATOM 539 C CA . THR A 1 70 ? 3.106 11.722 -0.657 1.00 86.12 70 THR A CA 1
ATOM 540 C C . THR A 1 70 ? 4.630 11.772 -0.718 1.00 86.12 70 THR A C 1
ATOM 542 O O . THR A 1 70 ? 5.208 12.853 -0.626 1.00 86.12 70 THR A O 1
ATOM 545 N N . SER A 1 71 ? 5.289 10.626 -0.897 1.00 86.75 71 SER A N 1
ATOM 546 C CA . SER A 1 71 ? 6.731 10.527 -1.135 1.00 86.75 71 SER A CA 1
ATOM 547 C C . SER A 1 71 ? 7.059 9.234 -1.879 1.00 86.75 71 SER A C 1
ATOM 549 O O . SER A 1 71 ? 6.181 8.400 -2.077 1.00 86.75 71 SER A O 1
ATOM 551 N N . LEU A 1 72 ? 8.339 9.021 -2.195 1.00 85.19 72 LEU A N 1
ATOM 552 C CA . LEU A 1 72 ? 8.832 7.765 -2.773 1.00 85.19 72 LEU A CA 1
ATOM 553 C C . LEU A 1 72 ? 8.567 6.536 -1.894 1.00 85.19 72 LEU A C 1
ATOM 555 O O . LEU A 1 72 ? 8.724 5.425 -2.370 1.00 85.19 72 LEU A O 1
ATOM 559 N N . ARG A 1 73 ? 8.176 6.686 -0.622 1.00 87.50 73 ARG A N 1
ATOM 560 C CA . ARG A 1 73 ? 7.932 5.546 0.282 1.00 87.50 73 ARG A CA 1
ATOM 561 C C . ARG A 1 73 ? 6.630 5.615 1.057 1.00 87.50 73 ARG A C 1
ATOM 563 O O . ARG A 1 73 ? 6.368 4.738 1.876 1.00 87.50 73 ARG A O 1
ATOM 570 N N . THR A 1 74 ? 5.820 6.642 0.828 1.00 90.56 74 THR A N 1
ATOM 571 C CA . THR A 1 74 ? 4.597 6.860 1.598 1.00 90.56 74 THR A CA 1
ATOM 572 C C . THR A 1 74 ? 3.409 7.085 0.687 1.00 90.56 74 THR A C 1
ATOM 574 O O . THR A 1 74 ? 3.427 7.945 -0.197 1.00 90.56 74 THR A O 1
ATOM 577 N N . ALA A 1 75 ? 2.345 6.337 0.953 1.00 92.56 75 ALA A N 1
ATOM 578 C CA . ALA A 1 75 ? 1.070 6.469 0.275 1.00 92.56 75 ALA A CA 1
ATOM 579 C C . ALA A 1 75 ? -0.061 6.543 1.300 1.00 92.56 75 ALA A C 1
ATOM 581 O O . ALA A 1 75 ? -0.020 5.895 2.344 1.00 92.56 75 ALA A O 1
ATOM 582 N N . THR A 1 76 ? -1.080 7.326 0.983 1.00 93.94 76 THR A N 1
ATOM 583 C CA . THR A 1 76 ? -2.325 7.399 1.735 1.00 93.94 76 THR A CA 1
ATOM 584 C C . THR A 1 76 ? -3.446 6.916 0.836 1.00 93.94 76 THR A C 1
ATOM 586 O O . THR A 1 76 ? -3.647 7.454 -0.253 1.00 93.94 76 THR A O 1
ATOM 589 N N . LEU A 1 77 ? -4.179 5.911 1.291 1.00 93.88 77 LEU A N 1
ATOM 590 C CA . LEU A 1 77 ? -5.349 5.383 0.608 1.00 93.88 77 LEU A CA 1
ATOM 591 C C . LEU A 1 77 ? -6.607 5.830 1.335 1.00 93.88 77 LEU A C 1
ATOM 593 O O . LEU A 1 77 ? -6.660 5.819 2.564 1.00 93.88 77 LEU A O 1
ATOM 597 N N . GLU A 1 78 ? -7.625 6.193 0.575 1.00 95.69 78 GLU A N 1
ATOM 598 C CA . GLU A 1 78 ? -8.979 6.415 1.065 1.00 95.69 78 G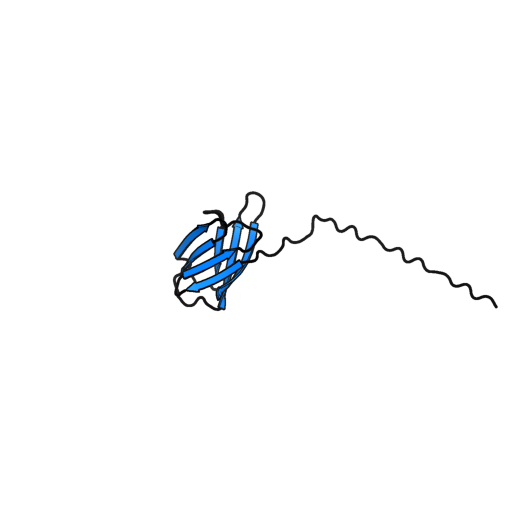LU A CA 1
ATOM 599 C C . GLU A 1 78 ? -9.850 5.265 0.584 1.00 95.69 78 GLU A C 1
ATOM 601 O O . GLU A 1 78 ? -9.776 4.856 -0.575 1.00 95.69 78 GLU A O 1
ATOM 606 N N . THR A 1 79 ? -10.676 4.736 1.475 1.00 95.31 79 THR A N 1
ATOM 607 C CA . THR A 1 79 ? -11.492 3.552 1.214 1.00 95.31 79 THR A CA 1
ATOM 608 C C . THR A 1 79 ? -12.968 3.823 1.479 1.00 95.31 79 THR A C 1
ATOM 610 O O . THR A 1 79 ? -13.343 4.807 2.115 1.00 95.31 79 THR A O 1
ATOM 613 N N . ASN A 1 80 ? -13.826 2.927 1.001 1.00 95.06 80 ASN A N 1
ATOM 614 C CA . ASN A 1 80 ? -15.272 2.976 1.224 1.00 95.06 80 ASN A CA 1
ATOM 615 C C . ASN A 1 80 ? -15.712 2.632 2.658 1.00 95.06 80 ASN A C 1
ATOM 617 O O . ASN A 1 80 ? -16.889 2.797 2.979 1.00 95.06 80 ASN A O 1
ATOM 621 N N . THR A 1 81 ? -14.817 2.135 3.517 1.00 93.44 81 THR A N 1
ATOM 622 C CA . THR A 1 81 ? -15.165 1.661 4.861 1.00 93.44 81 THR A CA 1
ATOM 623 C C . THR A 1 81 ? -14.100 2.025 5.892 1.00 93.44 81 THR A C 1
ATOM 625 O O . THR A 1 81 ? -12.913 1.924 5.615 1.00 93.44 81 THR A O 1
ATOM 628 N N . PRO A 1 82 ? -14.483 2.392 7.126 1.00 92.12 82 PRO A N 1
ATOM 629 C CA . PRO A 1 82 ? -13.521 2.635 8.196 1.00 92.12 82 PRO A CA 1
ATOM 630 C C . PRO A 1 82 ? -12.999 1.358 8.873 1.00 92.12 82 PRO A C 1
ATOM 632 O O . PRO A 1 82 ? -12.127 1.430 9.738 1.00 92.12 82 PRO A O 1
ATOM 635 N N . LYS A 1 83 ? -13.544 0.179 8.544 1.00 91.94 83 LYS A N 1
ATOM 636 C CA . LYS A 1 83 ? -13.195 -1.083 9.213 1.00 91.94 83 LYS A CA 1
ATOM 637 C C . LYS A 1 83 ? -12.005 -1.763 8.529 1.00 91.94 83 LYS A C 1
ATOM 639 O O . LYS A 1 83 ? -12.181 -2.737 7.799 1.00 91.94 83 LYS A O 1
ATOM 644 N N . LEU A 1 84 ? -10.811 -1.232 8.783 1.00 91.75 84 LEU A N 1
ATOM 645 C CA . LEU A 1 84 ? -9.582 -1.615 8.075 1.00 91.75 84 LEU A CA 1
ATOM 646 C C . LEU A 1 84 ? -8.561 -2.346 8.958 1.00 91.75 84 LEU A C 1
ATOM 648 O O . LEU A 1 84 ? -7.776 -3.130 8.438 1.00 91.75 84 LEU A O 1
ATOM 652 N N . SER A 1 85 ? -8.591 -2.144 10.278 1.00 92.69 85 SER A N 1
ATOM 653 C CA . SER A 1 85 ? -7.680 -2.825 11.209 1.00 92.69 85 SER A CA 1
ATOM 654 C C . SER A 1 85 ? -7.827 -4.352 11.133 1.00 92.69 85 SER A C 1
ATOM 656 O O . SER A 1 85 ? -8.941 -4.887 11.052 1.00 92.69 85 SER A O 1
ATOM 658 N N . GLY A 1 86 ? -6.693 -5.053 11.114 1.00 91.50 86 GLY A N 1
ATOM 659 C CA . GLY A 1 86 ? -6.599 -6.502 10.941 1.00 91.50 86 GLY A CA 1
ATOM 660 C C . GLY A 1 86 ? -6.825 -6.992 9.508 1.00 91.50 86 GLY A C 1
ATOM 661 O O . GLY A 1 86 ? -6.877 -8.202 9.284 1.00 91.50 86 GLY A O 1
ATOM 662 N N . LYS A 1 87 ? -6.981 -6.093 8.530 1.00 92.81 87 LYS A N 1
ATOM 663 C CA . LYS A 1 87 ? -7.054 -6.454 7.108 1.00 92.81 87 LYS A CA 1
ATOM 664 C C . LYS A 1 87 ? -5.661 -6.467 6.496 1.00 92.81 87 LYS A C 1
ATOM 666 O O . LYS A 1 87 ? -4.777 -5.732 6.931 1.00 92.81 87 LYS A O 1
ATOM 671 N N . LYS A 1 88 ? -5.484 -7.303 5.475 1.00 94.25 88 LYS A N 1
ATOM 672 C CA . LYS A 1 88 ? -4.255 -7.353 4.691 1.00 94.25 88 LYS A CA 1
ATOM 673 C C . LYS A 1 88 ? -4.398 -6.473 3.458 1.00 94.25 88 LYS A C 1
ATOM 675 O O . LYS A 1 88 ? -5.399 -6.566 2.741 1.00 94.25 88 LYS A O 1
ATOM 680 N N . ILE A 1 89 ? -3.391 -5.644 3.235 1.00 93.00 89 ILE A N 1
ATOM 681 C CA . ILE A 1 89 ? -3.201 -4.901 1.999 1.00 93.00 89 ILE A CA 1
ATOM 682 C C . ILE A 1 89 ? -2.005 -5.484 1.257 1.00 93.00 89 ILE A C 1
ATOM 684 O O . ILE A 1 89 ? -0.958 -5.730 1.855 1.00 93.00 89 ILE A O 1
ATOM 688 N N . SER A 1 90 ? -2.172 -5.705 -0.037 1.00 92.31 90 SER A N 1
ATOM 689 C CA . SER A 1 90 ? -1.106 -6.065 -0.959 1.00 92.31 90 SER A CA 1
ATOM 690 C C . SER A 1 90 ? -0.870 -4.925 -1.934 1.00 92.31 90 SER A C 1
ATOM 692 O O . SER A 1 90 ? -1.747 -4.092 -2.192 1.00 92.31 90 SER A O 1
ATOM 694 N N . PHE A 1 91 ? 0.346 -4.845 -2.446 1.00 89.38 91 PHE A N 1
ATOM 695 C CA . PHE A 1 91 ? 0.683 -3.870 -3.458 1.00 89.38 91 PHE A CA 1
ATOM 696 C C . PHE A 1 91 ? 1.813 -4.362 -4.340 1.00 89.38 91 PHE A C 1
ATOM 698 O O . PHE A 1 91 ? 2.739 -5.037 -3.897 1.00 89.38 91 PHE A O 1
ATOM 705 N N . ASP A 1 92 ? 1.719 -3.976 -5.600 1.00 88.56 92 ASP A N 1
ATOM 706 C CA . ASP A 1 92 ? 2.673 -4.321 -6.634 1.00 88.56 92 ASP A CA 1
ATOM 707 C C . ASP A 1 92 ? 3.324 -3.046 -7.140 1.00 88.56 92 ASP A C 1
ATOM 709 O O . ASP A 1 92 ? 2.644 -2.156 -7.660 1.00 88.56 92 ASP A O 1
ATOM 713 N N . VAL A 1 93 ? 4.644 -2.961 -6.992 1.00 86.69 93 VAL A N 1
ATOM 714 C CA . VAL A 1 93 ? 5.444 -1.881 -7.566 1.00 86.69 93 VAL A CA 1
ATOM 715 C C . VAL A 1 93 ? 6.014 -2.347 -8.898 1.00 86.69 93 VAL A C 1
ATOM 717 O O . VAL A 1 93 ? 6.833 -3.263 -8.966 1.00 86.69 93 VAL A O 1
ATOM 720 N N . LEU A 1 94 ? 5.574 -1.703 -9.970 1.00 83.94 94 LEU A N 1
ATOM 721 C CA . LEU A 1 94 ? 5.982 -1.965 -11.341 1.00 83.94 94 LEU A CA 1
ATOM 722 C C . LEU A 1 94 ? 7.175 -1.081 -11.698 1.00 83.94 94 LEU A C 1
ATOM 724 O O . LEU A 1 94 ? 7.056 0.130 -11.885 1.00 83.94 94 LEU A O 1
ATOM 728 N N . THR A 1 95 ? 8.341 -1.697 -11.838 1.00 73.94 95 THR A N 1
ATOM 729 C CA . THR A 1 95 ? 9.529 -1.042 -12.393 1.00 73.94 95 THR A CA 1
ATOM 730 C C . THR A 1 95 ? 9.721 -1.452 -13.853 1.00 73.94 95 THR A C 1
ATOM 732 O O . THR A 1 95 ? 9.079 -2.379 -14.342 1.00 73.94 95 THR A O 1
ATOM 735 N N . LEU A 1 96 ? 10.632 -0.782 -14.569 1.00 74.44 96 LEU A N 1
ATOM 736 C CA . LEU A 1 96 ? 10.964 -1.145 -15.956 1.00 74.44 96 LEU A CA 1
ATOM 737 C C . LEU A 1 96 ? 11.490 -2.580 -16.099 1.00 74.44 96 LEU A C 1
ATOM 739 O O . LEU A 1 96 ? 11.413 -3.146 -17.184 1.00 74.44 96 LEU A O 1
ATOM 743 N N . PHE A 1 97 ? 12.047 -3.142 -15.026 1.00 70.88 97 PHE A N 1
ATOM 744 C CA . PHE A 1 97 ? 12.747 -4.421 -15.065 1.00 70.88 97 PHE A CA 1
ATOM 745 C C . PHE A 1 97 ? 12.009 -5.524 -14.296 1.00 70.88 97 PHE A C 1
ATOM 747 O O . PHE A 1 97 ? 12.137 -6.685 -14.664 1.00 70.88 97 PHE A O 1
ATOM 754 N N . HIS A 1 98 ? 11.247 -5.177 -13.250 1.00 71.25 98 HIS A N 1
ATOM 755 C CA . HIS A 1 98 ? 10.656 -6.138 -12.312 1.00 71.25 98 HIS A CA 1
ATOM 756 C C . HIS A 1 98 ? 9.364 -5.626 -11.658 1.00 71.25 98 HIS A C 1
ATOM 758 O O . HIS A 1 98 ? 9.200 -4.424 -11.433 1.00 71.25 98 HIS A O 1
ATOM 764 N N . GLN A 1 99 ? 8.489 -6.562 -11.284 1.00 79.12 99 GLN A N 1
ATOM 765 C CA . GLN A 1 99 ? 7.360 -6.339 -10.382 1.00 79.12 99 GLN A CA 1
ATOM 766 C C . GLN A 1 99 ? 7.770 -6.749 -8.962 1.00 79.12 99 GLN A C 1
ATOM 768 O O . GLN A 1 99 ? 8.169 -7.891 -8.741 1.00 79.12 99 GLN A O 1
ATOM 773 N N . HIS A 1 100 ? 7.682 -5.820 -8.013 1.00 83.88 100 HIS A N 1
ATOM 774 C CA . HIS A 1 100 ? 7.962 -6.069 -6.600 1.00 83.88 100 HIS A CA 1
ATOM 775 C C . HIS A 1 100 ? 6.650 -6.165 -5.827 1.00 83.88 100 HIS A C 1
ATOM 777 O O . HIS A 1 100 ? 5.958 -5.161 -5.653 1.00 83.88 100 HIS A O 1
ATOM 783 N N . TYR A 1 101 ? 6.328 -7.373 -5.368 1.00 86.62 101 TYR A N 1
ATOM 784 C CA . TYR A 1 101 ? 5.177 -7.626 -4.509 1.00 86.62 101 TYR A CA 1
ATOM 785 C C . TYR A 1 101 ? 5.512 -7.300 -3.051 1.00 86.62 101 TYR A C 1
ATOM 787 O O . TYR A 1 101 ? 6.545 -7.724 -2.521 1.00 86.62 101 TYR A O 1
ATOM 795 N N . GLY A 1 102 ? 4.607 -6.583 -2.397 1.00 87.44 102 GLY A N 1
ATOM 796 C CA . GLY A 1 102 ? 4.624 -6.335 -0.966 1.00 87.44 102 GLY A CA 1
ATOM 797 C C . GLY A 1 102 ? 3.257 -6.578 -0.348 1.00 87.44 102 GLY A C 1
ATOM 798 O O . GLY A 1 102 ? 2.218 -6.422 -0.989 1.00 87.44 102 GLY A O 1
ATOM 799 N N . GLU A 1 103 ? 3.252 -6.937 0.929 1.00 91.25 103 GLU A N 1
ATOM 800 C CA . GLU A 1 103 ? 2.032 -7.012 1.721 1.00 91.25 103 GLU A CA 1
ATOM 801 C C . GLU A 1 103 ? 2.266 -6.489 3.134 1.00 91.25 103 GLU A C 1
ATOM 803 O O . GLU A 1 103 ? 3.369 -6.562 3.676 1.00 91.25 103 GLU A O 1
ATOM 808 N N . ALA A 1 104 ? 1.213 -5.938 3.726 1.00 91.69 104 ALA A N 1
ATOM 809 C CA . ALA A 1 104 ? 1.225 -5.456 5.094 1.00 91.69 104 ALA A CA 1
ATOM 810 C C . ALA A 1 104 ? -0.113 -5.751 5.772 1.00 91.69 104 ALA A C 1
ATOM 812 O O . ALA A 1 104 ? -1.184 -5.656 5.165 1.00 91.69 104 ALA A O 1
ATOM 813 N N . MET A 1 105 ? -0.048 -6.078 7.060 1.00 93.75 105 MET A N 1
ATOM 814 C CA . MET A 1 105 ? -1.223 -6.067 7.921 1.00 93.75 105 MET A CA 1
ATOM 815 C C . MET A 1 105 ? -1.485 -4.637 8.378 1.00 93.75 105 MET A C 1
ATOM 817 O O . MET A 1 105 ? -0.553 -3.901 8.704 1.00 93.75 105 MET A O 1
ATOM 821 N N . ILE A 1 106 ? -2.754 -4.249 8.365 1.00 92.56 106 ILE A N 1
ATOM 822 C CA . ILE A 1 106 ? -3.178 -2.931 8.815 1.00 92.56 106 ILE A CA 1
ATOM 823 C C . ILE A 1 106 ? -3.378 -2.965 10.322 1.00 92.56 106 ILE A C 1
ATOM 825 O O . ILE A 1 106 ? -4.240 -3.699 10.814 1.00 92.56 106 ILE A O 1
ATOM 829 N N . ASP A 1 107 ? -2.619 -2.123 11.015 1.00 89.19 107 ASP A N 1
ATOM 830 C CA . ASP A 1 107 ? -2.833 -1.809 12.426 1.00 89.19 107 ASP A CA 1
ATOM 831 C C . ASP A 1 107 ? -4.042 -0.869 12.611 1.00 89.19 107 ASP A C 1
ATOM 833 O O . ASP A 1 107 ? -4.195 0.134 11.855 1.00 89.19 107 ASP A O 1
#

Sequence (107 aa):
MRIIHRSEQTIQMAQHYETWDMPLPLLQATAKSKGASVAITIQSDADVEPGKVVFNFDDPSIVIINSTITSLRTATLETNTPKLSGKKISFDVLTLFHQHYGEAMID

Solvent-accessible surface area (backbone atoms only — not comparable to full-atom values): 6455 Å² total; per-residue (Å²): 139,84,84,81,83,80,80,79,81,78,79,78,78,78,80,78,74,65,86,83,76,64,79,77,78,78,32,46,44,47,29,41,50,61,58,36,32,37,44,36,38,46,77,45,94,62,60,50,46,91,91,30,56,50,80,46,50,82,51,83,88,58,44,76,77,44,77,48,70,80,41,56,37,33,35,39,36,33,38,79,51,52,87,42,62,80,38,50,39,37,34,39,34,55,54,101,87,50,77,46,62,32,55,26,60,21,75

Radius of gyration: 23.49 Å; Cα contacts (8 Å, |Δi|>4): 205; chains: 1; bounding box: 63×70×30 Å

Organism: NCBI:txid70996

Foldseek 3Di:
DDDDDDDDPDPPPPPPPPPPPDDDDAWDKEWEADFQKIKIFTPDDFFDDPPQKDKDWPDPVKDFPDKDDPGRGIIMTGTPGRPQAQTKMWMWGHDPVDIHIHMYGYD